Protein AF-A0A7W0IYZ0-F1 (afdb_monomer_lite)

pLDDT: mean 95.63, std 3.52, range [72.0, 98.88]

Secondary structure (DSSP, 8-state):
-HHHHHHHHHHHHHHHHHHHHHHTT--HHHHHHH----TTTTT-TT---SS--HHHHHHHHHHHHTTT--S-GGGSSPPPHHHHHHHHHHHH--HHHHHHHHHHHHHTT-HHHHHHHHHHHHHH-TT-HHHHHHHHHHHHHHHHH---HHHHHHHHHHHHHHHHHHT--

Radius of gyration: 19.09 Å; chains: 1; bounding box: 52×30×49 Å

Foldseek 3Di:
DVLVVLVVQQLVQLLVLLVVCVVVLHFLVVSLVVRDGDPVNRPDPNPDQAAHDSSVVSVVSCCVPVNQDRVPPCRPDDDPPLVVLVVVCVVVVDLVVLVVVLVVCVVVVVLVVSLVSLVSSCSVVVLPLVSLVSNLVSLVVVLVPDNYPVVNVVSVVSNVVSCVSNVVD

Sequence (169 aa):
MELFNVNIEGIYSIHDQVVEFINQDMPVDEMIHAVVLPDHLKNHRFLKFTYSRPEFAVYNIYRWYHGYFDHNPAHLLPRPEKEVNQEIFNLIGDGEMVFNRSKVLHENGQSQLALQVLDVLLKQEPDHREARKLRLSILKKLCREDYCLMSGNTWVYFMDQDRKFLGMT

Structure (mmCIF, N/CA/C/O backbone):
data_AF-A0A7W0IYZ0-F1
#
_entry.id   AF-A0A7W0IYZ0-F1
#
loop_
_atom_site.group_PDB
_atom_site.id
_atom_site.type_symbol
_atom_site.label_atom_id
_atom_site.label_alt_id
_atom_site.label_comp_id
_atom_site.label_asym_id
_atom_site.label_entity_id
_atom_site.label_seq_id
_atom_site.pdbx_PDB_ins_code
_atom_site.Cartn_x
_atom_site.Cartn_y
_atom_site.Cartn_z
_atom_site.occupancy
_atom_site.B_iso_or_equiv
_atom_site.auth_seq_id
_atom_site.auth_comp_id
_atom_site.auth_asym_id
_atom_site.auth_atom_id
_atom_site.pdbx_PDB_model_num
ATOM 1 N N . MET A 1 1 ? 29.609 2.254 -20.391 1.00 82.38 1 MET A N 1
ATOM 2 C CA . MET A 1 1 ? 28.496 2.034 -21.341 1.00 82.38 1 MET A CA 1
ATOM 3 C C . MET A 1 1 ? 27.449 1.088 -20.767 1.00 82.38 1 MET A C 1
ATOM 5 O O . MET A 1 1 ? 26.309 1.507 -20.694 1.00 82.38 1 MET A O 1
ATOM 9 N N . GLU A 1 2 ? 27.818 -0.100 -20.264 1.00 93.25 2 GLU A N 1
ATOM 10 C CA . GLU A 1 2 ? 26.876 -1.072 -19.657 1.00 93.25 2 GLU A CA 1
ATOM 11 C C . GLU A 1 2 ? 25.921 -0.462 -18.614 1.00 93.25 2 GLU A C 1
ATOM 13 O O . GLU A 1 2 ? 24.713 -0.614 -18.748 1.00 93.25 2 GLU A O 1
ATOM 18 N N . LEU A 1 3 ? 26.446 0.279 -17.624 1.00 93.00 3 LEU A N 1
ATOM 19 C CA . LEU A 1 3 ? 25.631 0.945 -16.597 1.00 93.00 3 LEU A CA 1
ATOM 20 C C . LEU A 1 3 ? 24.488 1.765 -17.206 1.00 93.00 3 LEU A C 1
ATOM 22 O O . LEU A 1 3 ? 23.341 1.606 -16.804 1.00 93.00 3 LEU A O 1
ATOM 26 N N . PHE A 1 4 ? 24.802 2.640 -18.161 1.00 95.62 4 PHE A N 1
ATOM 27 C CA . PHE A 1 4 ? 23.805 3.507 -18.778 1.00 95.62 4 PHE A CA 1
ATOM 28 C C . PHE A 1 4 ? 22.810 2.701 -19.602 1.00 95.62 4 PHE A C 1
ATOM 30 O O . PHE A 1 4 ? 21.617 2.893 -19.423 1.00 95.62 4 PHE A O 1
ATOM 37 N N . ASN A 1 5 ? 23.280 1.759 -20.422 1.00 96.50 5 ASN A N 1
ATOM 38 C CA . ASN A 1 5 ? 22.404 0.950 -21.271 1.00 96.50 5 ASN A CA 1
ATOM 39 C C . ASN A 1 5 ? 21.388 0.160 -20.439 1.00 96.50 5 ASN A C 1
ATOM 41 O O . ASN A 1 5 ? 20.199 0.225 -20.720 1.00 96.50 5 ASN A O 1
ATOM 45 N N . VAL A 1 6 ? 21.841 -0.499 -19.371 1.00 96.94 6 VAL A N 1
ATOM 46 C CA . VAL A 1 6 ? 20.971 -1.286 -18.487 1.00 96.94 6 VAL A CA 1
ATOM 47 C C . VAL A 1 6 ? 19.951 -0.412 -17.755 1.00 96.94 6 VAL A C 1
ATOM 49 O O . VAL A 1 6 ? 18.792 -0.795 -17.625 1.00 96.94 6 VAL A O 1
ATOM 52 N N . ASN A 1 7 ? 20.360 0.763 -17.266 1.00 95.12 7 ASN A N 1
ATOM 53 C CA . ASN A 1 7 ? 19.427 1.676 -16.601 1.00 95.12 7 ASN A CA 1
ATOM 54 C C . ASN A 1 7 ? 18.402 2.250 -17.580 1.00 95.12 7 ASN A C 1
ATOM 56 O O . ASN A 1 7 ? 17.221 2.305 -17.256 1.00 95.12 7 ASN A O 1
ATOM 60 N N . ILE A 1 8 ? 18.849 2.649 -18.771 1.00 96.94 8 ILE A N 1
ATOM 61 C CA . ILE A 1 8 ? 17.983 3.158 -19.835 1.00 96.94 8 ILE A CA 1
ATOM 62 C C . ILE A 1 8 ? 16.948 2.096 -20.217 1.00 96.94 8 ILE A C 1
ATOM 64 O O . ILE A 1 8 ? 15.757 2.387 -20.227 1.00 96.94 8 ILE A O 1
ATOM 68 N N . GLU A 1 9 ? 17.389 0.862 -20.465 1.00 97.50 9 GLU A N 1
ATOM 69 C CA . GLU A 1 9 ? 16.507 -0.251 -20.814 1.00 97.50 9 GLU A CA 1
ATOM 70 C C . GLU A 1 9 ? 15.505 -0.565 -19.696 1.00 97.50 9 GLU A C 1
ATOM 72 O O . GLU A 1 9 ? 14.315 -0.700 -19.961 1.00 97.50 9 GLU A O 1
ATOM 77 N N . GLY A 1 10 ? 15.954 -0.618 -18.437 1.00 96.44 10 GLY A N 1
ATOM 78 C CA . GLY A 1 10 ? 15.068 -0.857 -17.298 1.00 96.44 10 GLY A CA 1
ATOM 79 C C . GLY A 1 10 ? 13.999 0.227 -17.137 1.00 96.44 10 GLY A C 1
ATOM 80 O O . GLY A 1 10 ? 12.838 -0.092 -16.891 1.00 96.44 10 GLY A O 1
ATOM 81 N N . ILE A 1 11 ? 14.368 1.501 -17.313 1.00 96.19 11 ILE A N 1
ATOM 82 C CA . ILE A 1 11 ? 13.426 2.627 -17.236 1.00 96.19 11 ILE A CA 1
ATOM 83 C C . ILE A 1 11 ? 12.404 2.558 -18.374 1.00 96.19 11 ILE A C 1
ATOM 85 O O . ILE A 1 11 ? 11.208 2.623 -18.095 1.00 96.19 11 ILE A O 1
ATOM 89 N N . TYR A 1 12 ? 12.853 2.398 -19.625 1.00 97.94 12 TYR A N 1
ATOM 90 C CA . TYR A 1 12 ? 11.944 2.287 -20.770 1.00 97.94 12 TYR A CA 1
ATOM 91 C C . TYR A 1 12 ? 11.028 1.074 -20.643 1.00 97.94 12 TYR A C 1
ATOM 93 O O . TYR A 1 12 ? 9.833 1.204 -20.855 1.00 97.94 12 TYR A O 1
ATOM 101 N N . SER A 1 13 ? 11.542 -0.073 -20.194 1.00 97.75 13 SER A N 1
ATOM 102 C CA . SER A 1 13 ? 10.718 -1.267 -20.007 1.00 97.75 13 SER A CA 1
ATOM 103 C C . SER A 1 13 ? 9.581 -1.047 -19.007 1.00 97.75 13 SER A C 1
ATOM 105 O O . SER A 1 13 ? 8.453 -1.440 -19.282 1.00 97.75 13 SER A O 1
ATOM 107 N N . ILE A 1 14 ? 9.860 -0.457 -17.839 1.00 97.81 14 ILE A N 1
ATOM 108 C CA . ILE A 1 14 ? 8.817 -0.191 -16.833 1.00 97.81 14 ILE A CA 1
ATOM 109 C C . ILE A 1 14 ? 7.812 0.832 -17.371 1.00 97.81 14 ILE A C 1
ATOM 111 O O . ILE A 1 14 ? 6.610 0.658 -17.203 1.00 97.81 14 ILE A O 1
ATOM 115 N N . HIS A 1 15 ? 8.296 1.879 -18.037 1.00 98.38 15 HIS A N 1
ATOM 116 C CA . HIS A 1 15 ? 7.449 2.892 -18.655 1.00 98.38 15 HIS A CA 1
ATOM 117 C C . HIS A 1 15 ? 6.517 2.316 -19.725 1.00 98.38 15 HIS A C 1
ATOM 119 O O . HIS A 1 15 ? 5.308 2.534 -19.664 1.00 98.38 15 HIS A O 1
ATOM 125 N N . ASP A 1 16 ? 7.063 1.567 -20.677 1.00 98.50 16 ASP A N 1
ATOM 126 C CA . ASP A 1 16 ? 6.316 1.059 -21.823 1.00 98.50 16 ASP A CA 1
ATOM 127 C C . ASP A 1 16 ? 5.270 0.030 -21.384 1.00 98.50 16 ASP A C 1
ATOM 129 O O . ASP A 1 16 ? 4.143 0.082 -21.868 1.00 98.50 16 ASP A O 1
ATOM 133 N N . GLN A 1 17 ? 5.586 -0.817 -20.394 1.00 98.56 17 GLN A N 1
ATOM 134 C CA . GLN A 1 17 ? 4.604 -1.719 -19.780 1.00 98.56 17 GLN A CA 1
ATOM 135 C C . GLN A 1 17 ? 3.449 -0.954 -19.121 1.00 98.56 17 GLN A C 1
ATOM 137 O O . GLN A 1 17 ? 2.293 -1.333 -19.279 1.00 98.56 17 GLN A O 1
ATOM 142 N N . VAL A 1 18 ? 3.728 0.142 -18.403 1.00 98.12 18 VAL A N 1
ATOM 143 C CA . VAL A 1 18 ? 2.666 0.972 -17.808 1.00 98.12 18 VAL A CA 1
ATOM 144 C C . VAL A 1 18 ? 1.779 1.578 -18.894 1.00 98.12 18 VAL A C 1
ATOM 146 O O . VAL A 1 18 ? 0.559 1.518 -18.781 1.00 98.12 18 VAL A O 1
ATOM 149 N N . VAL A 1 19 ? 2.363 2.132 -19.961 1.00 97.75 19 VAL A N 1
ATOM 150 C CA . VAL A 1 19 ? 1.594 2.695 -21.085 1.00 97.75 19 VAL A CA 1
ATOM 151 C C . VAL A 1 19 ? 0.768 1.615 -21.787 1.00 97.75 19 VAL A C 1
ATOM 153 O O . VAL A 1 19 ? -0.389 1.855 -22.130 1.00 97.75 19 VAL A O 1
ATOM 156 N N . GLU A 1 20 ? 1.326 0.422 -21.978 1.00 98.12 20 GLU A N 1
ATOM 157 C CA . GLU A 1 20 ? 0.605 -0.723 -22.529 1.00 98.12 20 GLU A CA 1
ATOM 158 C C . GLU A 1 20 ? -0.604 -1.093 -21.662 1.00 98.12 20 GLU A C 1
ATOM 160 O O . GLU A 1 20 ? -1.713 -1.188 -22.185 1.00 98.12 20 GLU A O 1
ATOM 165 N N . PHE A 1 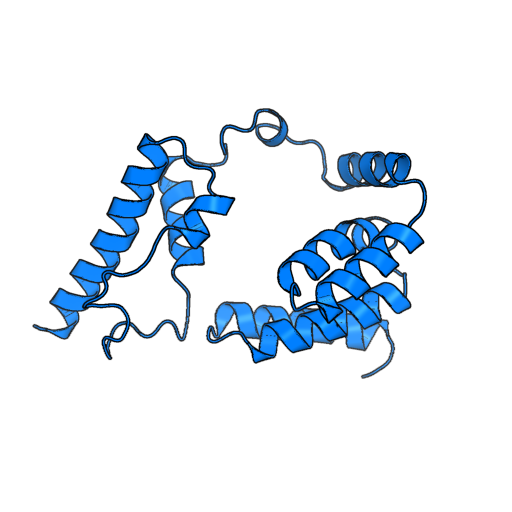21 ? -0.429 -1.220 -20.345 1.00 97.38 21 PHE A N 1
ATOM 166 C CA . PHE A 1 21 ? -1.522 -1.561 -19.436 1.00 97.38 21 PHE A CA 1
ATOM 167 C C . PHE A 1 21 ? -2.567 -0.451 -19.292 1.00 97.38 21 PHE A C 1
ATOM 169 O O . PHE A 1 21 ? -3.753 -0.755 -19.171 1.00 97.38 21 PHE A O 1
ATOM 176 N N . ILE A 1 22 ? -2.171 0.822 -19.391 1.00 95.44 22 ILE A N 1
ATOM 177 C CA . ILE A 1 22 ? -3.120 1.939 -19.512 1.00 95.44 22 ILE A CA 1
ATOM 178 C C . ILE A 1 22 ? -3.999 1.760 -20.754 1.00 95.44 22 ILE A C 1
ATOM 180 O O . ILE A 1 22 ? -5.214 1.891 -20.661 1.00 95.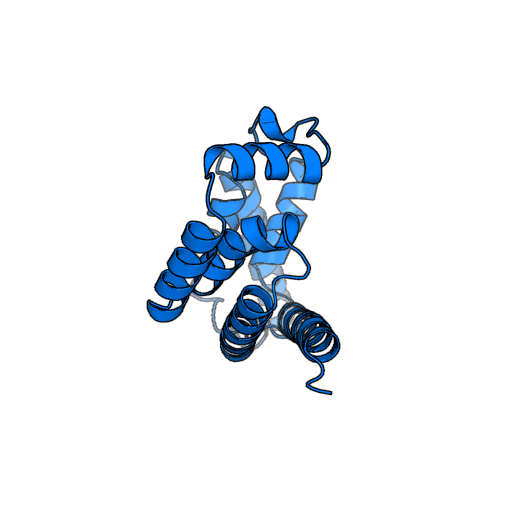44 22 ILE A O 1
ATOM 184 N N . ASN A 1 23 ? -3.408 1.427 -21.905 1.00 95.62 23 ASN A N 1
ATOM 185 C CA . ASN A 1 23 ? -4.157 1.216 -23.151 1.00 95.62 23 ASN A CA 1
ATOM 186 C C . ASN A 1 23 ? -5.048 -0.041 -23.126 1.00 95.62 23 ASN A C 1
ATOM 188 O O . ASN A 1 23 ? -5.894 -0.200 -24.003 1.00 95.62 23 ASN A O 1
ATOM 192 N N . GLN A 1 24 ? -4.840 -0.937 -22.159 1.00 95.81 24 GLN A N 1
ATOM 193 C CA . GLN A 1 24 ? -5.659 -2.129 -21.917 1.00 95.81 24 GLN A CA 1
ATOM 194 C C . GLN A 1 24 ? -6.715 -1.910 -20.821 1.00 95.81 24 GLN A C 1
ATOM 196 O O . GLN A 1 24 ? -7.367 -2.871 -20.418 1.00 95.81 24 GLN A O 1
ATOM 201 N N . ASP A 1 25 ? -6.867 -0.678 -20.323 1.00 92.75 25 ASP A N 1
ATOM 202 C CA . ASP A 1 25 ? -7.760 -0.330 -19.213 1.00 92.75 25 ASP A CA 1
ATOM 203 C C . ASP A 1 25 ? -7.504 -1.156 -17.934 1.00 92.75 25 ASP A C 1
ATOM 205 O O . ASP A 1 25 ? -8.416 -1.392 -17.138 1.00 92.75 25 ASP A O 1
ATOM 209 N N . MET A 1 26 ? -6.260 -1.599 -17.708 1.00 95.12 26 MET A N 1
ATOM 210 C CA . MET A 1 26 ? -5.904 -2.351 -16.503 1.00 95.12 26 MET A CA 1
ATOM 211 C C . MET A 1 26 ? -6.000 -1.450 -15.257 1.00 95.12 26 MET A C 1
ATOM 213 O O . MET A 1 26 ? -5.382 -0.377 -15.236 1.00 95.12 26 MET A O 1
ATOM 217 N N . PRO A 1 27 ? -6.698 -1.884 -14.189 1.00 93.50 27 PRO A N 1
ATOM 218 C CA . PRO A 1 27 ? -6.730 -1.166 -12.919 1.00 93.50 27 PRO A CA 1
ATOM 219 C C . PRO A 1 27 ? -5.328 -0.969 -12.332 1.00 93.50 27 PRO A C 1
ATOM 221 O O . PRO A 1 27 ? -4.493 -1.877 -12.341 1.00 93.50 27 PRO A O 1
ATOM 224 N N . VAL A 1 28 ? -5.045 0.224 -11.803 1.00 93.88 28 VAL A N 1
ATOM 225 C CA . VAL A 1 28 ? -3.699 0.570 -11.308 1.00 93.88 28 VAL A CA 1
ATOM 226 C C . VAL A 1 28 ? -3.258 -0.302 -10.124 1.00 93.88 28 VAL A C 1
ATOM 228 O O . VAL A 1 28 ? -2.069 -0.577 -9.970 1.00 93.88 28 VAL A O 1
ATOM 231 N N . ASP A 1 29 ? -4.196 -0.764 -9.301 1.00 92.88 29 ASP A N 1
ATOM 232 C CA . ASP A 1 29 ? -3.948 -1.674 -8.181 1.00 92.88 29 ASP A CA 1
ATOM 233 C C . ASP A 1 29 ? -3.553 -3.086 -8.636 1.00 92.88 29 ASP A C 1
ATOM 235 O O . ASP A 1 29 ? -2.769 -3.745 -7.957 1.00 92.88 29 ASP A O 1
ATOM 239 N N . GLU A 1 30 ? -3.994 -3.524 -9.815 1.00 95.81 30 GLU A N 1
ATOM 240 C CA . GLU A 1 30 ? -3.488 -4.741 -10.460 1.00 95.81 30 GLU A CA 1
ATOM 241 C C . GLU A 1 30 ? -2.148 -4.479 -11.168 1.00 95.81 30 GLU A C 1
ATOM 243 O O . GLU A 1 30 ? -1.209 -5.277 -11.080 1.00 95.81 30 GLU A O 1
ATOM 248 N N . MET A 1 31 ? -2.019 -3.316 -11.814 1.00 96.44 31 MET A N 1
ATOM 249 C CA . MET A 1 31 ? -0.849 -2.925 -12.604 1.00 96.44 31 MET A CA 1
ATOM 250 C C . MET A 1 31 ? 0.449 -2.911 -11.788 1.00 96.44 31 MET A C 1
ATOM 252 O O . MET A 1 31 ? 1.491 -3.350 -12.280 1.00 96.44 31 MET A O 1
ATOM 256 N N . ILE A 1 32 ? 0.402 -2.469 -10.526 1.00 96.56 32 ILE A N 1
ATOM 257 C CA . ILE A 1 32 ? 1.575 -2.473 -9.632 1.00 96.56 32 ILE A CA 1
ATOM 258 C C . ILE A 1 32 ? 2.138 -3.878 -9.368 1.00 96.56 32 ILE A C 1
ATOM 260 O O . ILE A 1 32 ? 3.288 -3.999 -8.951 1.00 96.56 32 ILE A O 1
ATOM 264 N N . HIS A 1 33 ? 1.347 -4.928 -9.602 1.00 96.00 33 HIS A N 1
ATOM 265 C CA . HIS A 1 33 ? 1.762 -6.323 -9.468 1.00 96.00 33 HIS A CA 1
ATOM 266 C C . HIS A 1 33 ? 2.165 -6.955 -10.806 1.00 96.00 33 HIS A C 1
ATOM 268 O O . HIS A 1 33 ? 2.923 -7.925 -10.811 1.00 96.00 33 HIS A O 1
ATOM 274 N N . ALA A 1 34 ? 1.672 -6.418 -11.924 1.00 97.44 34 ALA A N 1
ATOM 275 C CA . ALA A 1 34 ? 1.947 -6.923 -13.266 1.00 97.44 34 ALA A CA 1
ATOM 276 C C . ALA A 1 34 ? 3.257 -6.378 -13.855 1.00 97.44 34 ALA A C 1
ATOM 278 O O . ALA A 1 34 ? 3.975 -7.103 -14.543 1.00 97.44 34 ALA A O 1
ATOM 279 N N . VAL A 1 35 ? 3.582 -5.110 -13.584 1.00 97.75 35 VAL A N 1
ATOM 280 C CA . VAL A 1 35 ? 4.767 -4.452 -14.148 1.00 97.75 35 VAL A CA 1
ATOM 281 C C . VAL A 1 35 ? 6.036 -4.944 -13.458 1.00 97.75 35 VAL A C 1
ATOM 283 O O . VAL A 1 35 ? 6.246 -4.734 -12.261 1.00 97.75 35 VAL A O 1
ATOM 286 N N . VAL A 1 36 ? 6.926 -5.561 -14.232 1.00 96.00 36 VAL A N 1
ATOM 287 C CA . VAL A 1 36 ? 8.177 -6.146 -13.734 1.00 96.00 36 VAL A CA 1
ATOM 288 C C . VAL A 1 36 ? 9.341 -5.849 -14.672 1.00 96.00 36 VAL A C 1
ATOM 290 O O . VAL A 1 36 ? 9.175 -5.648 -15.875 1.00 96.00 36 VAL A O 1
ATOM 293 N N . LEU A 1 37 ? 10.561 -5.841 -14.131 1.00 95.88 37 LEU A N 1
ATOM 294 C CA . LEU A 1 37 ? 11.745 -5.805 -14.985 1.00 95.88 37 LEU A CA 1
ATOM 295 C C . LEU A 1 37 ? 11.806 -7.064 -15.865 1.00 95.88 37 LEU A C 1
ATOM 297 O O . LEU A 1 37 ? 11.484 -8.152 -15.380 1.00 95.88 37 LEU A O 1
ATOM 301 N N . PRO A 1 38 ? 12.317 -6.950 -17.103 1.00 95.38 38 PRO A N 1
ATOM 302 C CA . PRO A 1 38 ? 12.639 -8.101 -17.931 1.00 95.38 38 PRO A CA 1
ATOM 303 C C . PRO A 1 38 ? 13.537 -9.097 -17.189 1.00 95.38 38 PRO A C 1
ATOM 305 O O . PRO A 1 38 ? 14.403 -8.711 -16.395 1.00 95.38 38 PRO A O 1
ATOM 308 N N . ASP A 1 39 ? 13.371 -10.387 -17.478 1.00 95.31 39 ASP A N 1
ATOM 309 C CA . ASP A 1 39 ? 14.051 -11.467 -16.756 1.00 95.31 39 ASP A CA 1
ATOM 310 C C . ASP A 1 39 ? 15.582 -11.354 -16.765 1.00 95.31 39 ASP A C 1
ATOM 312 O O . ASP A 1 39 ? 16.235 -11.711 -15.780 1.00 95.31 39 ASP A O 1
ATOM 316 N N . HIS A 1 40 ? 16.171 -10.829 -17.843 1.00 95.69 40 HIS A N 1
ATOM 317 C CA . HIS A 1 40 ? 17.618 -10.612 -17.941 1.00 95.69 40 HIS A CA 1
ATOM 318 C C . HIS A 1 40 ? 18.110 -9.405 -17.131 1.00 95.69 40 HIS A C 1
ATOM 320 O O . HIS A 1 40 ? 19.301 -9.317 -16.833 1.00 95.69 40 HIS A O 1
ATOM 326 N N . LEU A 1 41 ? 17.211 -8.501 -16.729 1.00 95.50 41 LEU A N 1
ATOM 327 C CA . LEU A 1 41 ? 17.520 -7.305 -15.942 1.00 95.50 41 LEU A CA 1
ATOM 328 C C . LEU A 1 41 ? 17.217 -7.457 -14.447 1.00 95.50 41 LEU A C 1
ATOM 330 O O . LEU A 1 41 ? 17.826 -6.752 -13.640 1.00 95.50 41 LEU A O 1
ATOM 334 N N . LYS A 1 42 ? 16.328 -8.380 -14.053 1.00 90.69 42 LYS A N 1
ATOM 335 C CA . LYS A 1 42 ? 15.772 -8.466 -12.685 1.00 90.69 42 LYS A CA 1
ATOM 336 C C . LYS A 1 42 ? 16.802 -8.513 -11.551 1.00 90.69 42 LYS A C 1
ATOM 338 O O . LYS A 1 42 ? 16.564 -7.970 -10.481 1.00 90.69 42 LYS A O 1
ATOM 343 N N . ASN A 1 43 ? 17.952 -9.146 -11.788 1.00 91.88 43 ASN A N 1
ATOM 344 C CA . ASN A 1 43 ? 19.029 -9.303 -10.803 1.00 91.88 43 ASN A CA 1
ATOM 345 C C . ASN A 1 43 ? 20.288 -8.505 -11.175 1.00 91.88 43 ASN A C 1
ATOM 347 O O . ASN A 1 43 ? 21.372 -8.763 -10.643 1.00 91.88 43 ASN A O 1
ATOM 351 N N . HIS A 1 44 ? 20.184 -7.558 -12.112 1.00 95.12 44 HIS A N 1
ATOM 352 C CA . HIS A 1 44 ? 21.346 -6.813 -12.569 1.00 95.12 44 HIS A CA 1
ATOM 353 C C . HIS A 1 44 ? 21.908 -5.940 -11.441 1.00 95.12 44 HIS A C 1
ATOM 355 O O . HIS A 1 44 ? 21.188 -5.189 -10.785 1.00 95.12 44 HIS A O 1
ATOM 361 N N . ARG A 1 45 ? 23.232 -5.967 -11.244 1.00 94.12 45 ARG A N 1
ATOM 362 C CA . ARG A 1 45 ? 23.923 -5.276 -10.133 1.00 94.12 45 ARG A CA 1
ATOM 363 C C . ARG A 1 45 ? 23.650 -3.768 -10.027 1.00 94.12 45 ARG A C 1
ATOM 365 O O . ARG A 1 45 ? 23.855 -3.199 -8.958 1.00 94.12 45 ARG A O 1
ATOM 372 N N . PHE A 1 46 ? 23.236 -3.145 -11.130 1.00 93.44 46 PHE A N 1
ATOM 373 C CA . PHE A 1 46 ? 22.938 -1.714 -11.238 1.00 93.44 46 PHE A CA 1
ATOM 374 C C . PHE A 1 46 ? 21.455 -1.369 -11.048 1.00 93.44 46 PHE A C 1
ATOM 376 O O . PHE A 1 46 ? 21.146 -0.197 -10.888 1.00 93.44 46 PHE A O 1
ATOM 383 N N . LEU A 1 47 ? 20.559 -2.359 -11.029 1.00 93.56 47 LEU A N 1
ATOM 384 C CA . LEU A 1 47 ? 19.112 -2.180 -10.872 1.00 93.56 47 LEU A CA 1
ATOM 385 C C . LEU A 1 47 ? 18.657 -2.661 -9.490 1.00 93.56 47 LEU A C 1
ATOM 387 O O . LEU A 1 47 ? 17.726 -3.445 -9.346 1.00 93.56 47 LEU A O 1
ATOM 391 N N . LYS A 1 48 ? 19.362 -2.216 -8.446 1.00 90.50 48 LYS A N 1
ATOM 392 C CA . LYS A 1 48 ? 18.988 -2.529 -7.065 1.00 90.50 48 LYS A CA 1
ATOM 393 C C . LYS A 1 48 ? 17.970 -1.514 -6.558 1.00 90.50 48 LYS A C 1
ATOM 395 O O . LYS A 1 48 ? 18.282 -0.333 -6.424 1.00 90.50 48 LYS A O 1
ATOM 400 N N . PHE A 1 49 ? 16.790 -1.992 -6.188 1.00 91.56 49 PHE A N 1
ATOM 401 C CA . PHE A 1 49 ? 15.687 -1.197 -5.642 1.00 91.56 49 PHE A CA 1
ATOM 402 C C . PHE A 1 49 ? 15.864 -0.874 -4.149 1.00 91.56 49 PHE A C 1
ATOM 404 O O . PHE A 1 49 ? 14.985 -1.115 -3.328 1.00 91.56 49 PHE A O 1
ATOM 411 N N . THR A 1 50 ? 17.041 -0.370 -3.768 1.00 91.69 50 THR A N 1
ATOM 412 C CA . THR A 1 50 ? 17.347 -0.055 -2.363 1.00 91.69 50 THR A CA 1
ATOM 413 C C . THR A 1 50 ? 16.660 1.221 -1.903 1.00 91.69 50 THR A C 1
ATOM 415 O O . THR A 1 50 ? 16.144 1.269 -0.793 1.00 91.69 50 THR A O 1
ATOM 418 N N . TYR A 1 51 ? 16.655 2.267 -2.733 1.00 93.44 51 TYR A N 1
ATOM 419 C CA . TYR A 1 51 ? 16.040 3.544 -2.374 1.00 93.44 51 TYR A CA 1
ATOM 420 C C . TYR A 1 51 ? 14.530 3.546 -2.629 1.00 93.44 51 TYR A C 1
ATOM 422 O O . TYR A 1 51 ? 13.765 3.827 -1.717 1.00 93.44 51 TYR A O 1
ATOM 430 N N . SER A 1 52 ? 14.108 3.195 -3.845 1.00 93.00 52 SER A N 1
ATOM 431 C CA . SER A 1 52 ? 12.704 3.158 -4.287 1.00 93.00 52 SER A CA 1
ATOM 432 C C . SER A 1 52 ? 12.344 1.763 -4.813 1.00 93.00 52 SER A C 1
ATOM 434 O O . SER A 1 52 ? 13.165 0.855 -4.710 1.00 93.00 52 SER A O 1
ATOM 436 N N . ARG A 1 53 ? 11.146 1.586 -5.377 1.00 93.62 53 ARG A N 1
ATOM 437 C CA . ARG A 1 53 ? 10.637 0.307 -5.890 1.00 93.62 53 ARG A CA 1
ATOM 438 C C . ARG A 1 53 ? 9.800 0.478 -7.174 1.00 93.62 53 ARG A C 1
ATOM 440 O O . ARG A 1 53 ? 9.245 1.566 -7.364 1.00 93.62 53 ARG A O 1
ATOM 447 N N . PRO A 1 54 ? 9.710 -0.542 -8.050 1.00 94.50 54 PRO A N 1
ATOM 448 C CA . PRO A 1 54 ? 8.945 -0.469 -9.300 1.00 94.50 54 PRO A CA 1
ATOM 449 C C . PRO A 1 54 ? 7.491 -0.042 -9.109 1.00 94.50 54 PRO A C 1
ATOM 451 O O . PRO A 1 54 ? 6.997 0.781 -9.870 1.00 94.50 54 PRO A O 1
ATOM 454 N N . GLU A 1 55 ? 6.841 -0.503 -8.044 1.00 96.19 55 GLU A N 1
ATOM 455 C CA . GLU A 1 55 ? 5.445 -0.198 -7.728 1.00 96.19 55 GLU A CA 1
ATOM 456 C C . GLU A 1 55 ? 5.220 1.321 -7.582 1.00 96.19 55 GLU A C 1
ATOM 458 O O . GLU A 1 55 ? 4.216 1.864 -8.035 1.00 96.19 55 GLU A O 1
ATOM 463 N N . PHE A 1 56 ? 6.195 2.053 -7.028 1.00 96.19 56 PHE A N 1
ATOM 464 C CA . PHE A 1 56 ? 6.126 3.518 -6.937 1.00 96.19 56 PHE A CA 1
ATOM 465 C C . PHE A 1 56 ? 6.332 4.193 -8.294 1.00 96.19 56 PHE A C 1
ATOM 467 O O . PHE A 1 56 ? 5.731 5.233 -8.560 1.00 96.19 56 PHE A O 1
ATOM 474 N N . ALA A 1 57 ? 7.176 3.622 -9.157 1.00 96.00 57 ALA A N 1
ATOM 475 C CA . ALA A 1 57 ? 7.344 4.119 -10.517 1.00 96.00 57 ALA A CA 1
ATOM 476 C C . ALA A 1 57 ? 6.055 3.935 -11.329 1.00 96.00 57 ALA A C 1
ATOM 478 O O . ALA A 1 57 ? 5.641 4.881 -11.994 1.00 96.00 57 ALA A O 1
ATOM 479 N N . VAL A 1 58 ? 5.383 2.786 -11.198 1.00 97.19 58 VAL A N 1
ATOM 480 C CA . VAL A 1 58 ? 4.083 2.508 -11.829 1.00 97.19 58 VAL A CA 1
ATOM 481 C C . VAL A 1 58 ? 3.061 3.580 -11.466 1.00 97.19 58 VAL A C 1
ATOM 483 O O . VAL A 1 58 ? 2.531 4.225 -12.367 1.00 97.19 58 VAL A O 1
ATOM 486 N N . TYR A 1 59 ? 2.856 3.862 -10.173 1.00 96.12 59 TYR A N 1
ATOM 487 C CA . TYR A 1 59 ? 1.933 4.923 -9.750 1.00 96.12 59 TYR A CA 1
ATOM 488 C C . TYR A 1 59 ? 2.279 6.289 -10.350 1.00 96.12 59 TYR A C 1
ATOM 490 O O . TYR A 1 59 ? 1.390 7.018 -10.789 1.00 96.12 59 TYR A O 1
ATOM 498 N N . ASN A 1 60 ? 3.564 6.648 -10.380 1.00 96.12 60 ASN A N 1
ATOM 499 C CA . ASN A 1 60 ? 4.000 7.944 -10.895 1.00 96.12 60 ASN A CA 1
ATOM 500 C C . ASN A 1 60 ? 3.806 8.068 -12.412 1.00 96.12 60 ASN A C 1
ATOM 502 O O . ASN A 1 60 ? 3.367 9.117 -12.880 1.00 96.12 60 ASN A O 1
ATOM 506 N N . ILE A 1 61 ? 4.112 7.016 -13.174 1.00 96.94 61 ILE A N 1
ATOM 507 C CA . ILE A 1 61 ? 3.952 6.996 -14.634 1.00 96.94 61 ILE A CA 1
ATOM 508 C C . ILE A 1 61 ? 2.463 6.962 -14.989 1.00 96.94 61 ILE A C 1
ATOM 510 O O . ILE A 1 61 ? 2.023 7.768 -15.807 1.00 96.94 61 ILE A O 1
ATOM 514 N N . TYR A 1 62 ? 1.671 6.126 -14.310 1.00 95.69 62 TYR A N 1
ATOM 515 C CA . TYR A 1 62 ? 0.215 6.104 -14.460 1.00 95.69 62 TYR A CA 1
ATOM 516 C C . TYR A 1 62 ? -0.375 7.497 -14.247 1.00 95.69 62 TYR A C 1
ATOM 518 O O . TYR A 1 62 ? -1.073 8.029 -15.105 1.00 95.69 62 TYR A O 1
ATOM 526 N N . ARG A 1 63 ? -0.012 8.146 -13.139 1.00 94.75 63 ARG A N 1
ATOM 527 C CA . ARG A 1 63 ? -0.488 9.488 -12.803 1.00 94.75 63 ARG A CA 1
ATOM 528 C C . ARG A 1 63 ? -0.027 10.564 -13.783 1.00 94.75 63 ARG A C 1
ATOM 530 O O . ARG A 1 63 ? -0.748 11.541 -13.965 1.00 94.75 63 ARG A O 1
ATOM 537 N N . TRP A 1 64 ? 1.147 10.414 -14.398 1.00 95.56 64 TRP A N 1
ATOM 538 C CA . TRP A 1 64 ? 1.610 11.332 -15.440 1.00 95.56 64 TRP A CA 1
ATOM 539 C C . TRP A 1 64 ? 0.651 11.304 -16.633 1.00 95.56 64 TRP A C 1
ATOM 541 O O . TRP A 1 64 ? 0.179 12.357 -17.058 1.00 95.56 64 TRP A O 1
ATOM 551 N N . TYR A 1 65 ? 0.345 10.119 -17.159 1.00 94.75 65 TYR A N 1
ATOM 552 C CA . TYR A 1 65 ? -0.448 9.982 -18.383 1.00 94.75 65 TYR A CA 1
ATOM 553 C C . TYR A 1 65 ? -1.954 10.068 -18.153 1.00 94.75 65 TYR A C 1
ATOM 555 O O . TYR A 1 65 ? -2.662 10.738 -18.901 1.00 94.75 65 TYR A O 1
ATOM 563 N N . HIS A 1 66 ? -2.438 9.372 -17.133 1.00 88.38 66 HIS A N 1
ATOM 564 C CA . HIS A 1 66 ? -3.859 9.130 -16.902 1.00 88.38 66 HIS A CA 1
ATOM 565 C C . HIS A 1 66 ? -4.459 10.089 -15.860 1.00 88.38 66 HIS A C 1
ATOM 567 O O . HIS A 1 66 ? -5.655 10.380 -15.850 1.00 88.38 66 HIS A O 1
ATOM 573 N N . GLY A 1 67 ? -3.610 10.691 -15.024 1.00 89.81 67 GLY A N 1
ATOM 574 C CA . GLY A 1 67 ? -4.021 11.674 -14.029 1.00 89.81 67 GLY A CA 1
ATOM 575 C C . GLY A 1 67 ? -4.534 11.038 -12.737 1.00 89.81 67 GLY A C 1
ATOM 576 O O . GLY A 1 67 ? -3.834 10.262 -12.090 1.00 89.81 67 GLY A O 1
ATOM 577 N N . TYR A 1 68 ? -5.715 11.469 -12.290 1.00 83.75 68 TYR A N 1
ATOM 578 C CA . TYR A 1 68 ? -6.281 11.133 -10.972 1.00 83.75 68 TYR A CA 1
ATOM 579 C C . TYR A 1 68 ? -7.437 10.136 -11.042 1.00 83.75 68 TYR A C 1
ATOM 581 O O . TYR A 1 68 ? -7.842 9.617 -10.008 1.00 83.75 68 TYR A O 1
ATOM 589 N N . PHE A 1 69 ? -7.999 9.934 -12.230 1.00 87.69 69 PHE A N 1
ATOM 590 C CA . PHE A 1 69 ? -9.140 9.058 -12.431 1.00 87.69 69 PHE A CA 1
ATOM 591 C C . PHE A 1 69 ? -8.636 7.644 -12.708 1.00 87.69 69 PHE A C 1
ATOM 593 O O . PHE A 1 69 ? -7.702 7.465 -13.469 1.00 87.69 69 PHE A O 1
ATOM 600 N N . ASP A 1 70 ? -9.231 6.632 -12.098 1.00 87.38 70 ASP A N 1
ATOM 601 C CA . ASP A 1 70 ? -8.816 5.228 -12.226 1.00 87.38 70 ASP A CA 1
ATOM 602 C C . ASP A 1 70 ? -9.877 4.376 -12.935 1.00 87.38 70 ASP A C 1
ATOM 604 O O . ASP A 1 70 ? -9.986 3.176 -12.705 1.00 87.38 70 ASP A O 1
ATOM 608 N N . HIS A 1 71 ? -10.703 5.016 -13.767 1.00 85.62 71 HIS A N 1
ATOM 609 C CA . HIS A 1 71 ? -11.888 4.428 -14.400 1.00 85.62 71 HIS A CA 1
ATOM 610 C C . HIS A 1 71 ? -12.998 3.987 -13.435 1.00 85.62 71 HIS A C 1
ATOM 612 O O . HIS A 1 71 ? -14.043 3.521 -13.891 1.00 85.62 71 HIS A O 1
ATOM 618 N N . ASN A 1 72 ? -12.858 4.222 -12.127 1.00 88.75 72 ASN A N 1
ATOM 619 C CA . ASN A 1 72 ? -13.943 4.037 -11.179 1.00 88.75 72 ASN A CA 1
ATOM 620 C C . ASN A 1 72 ? -14.702 5.361 -10.965 1.00 88.75 72 ASN A C 1
ATOM 622 O O . ASN A 1 72 ? -14.174 6.291 -10.346 1.00 88.75 72 ASN A O 1
ATOM 626 N N . PRO A 1 73 ? -15.968 5.485 -11.409 1.00 92.50 73 PRO A N 1
ATOM 627 C CA . PRO A 1 73 ? -16.736 6.719 -11.236 1.00 92.50 73 PRO A CA 1
ATOM 628 C C . PRO A 1 73 ? -16.932 7.114 -9.763 1.00 92.50 73 PRO A C 1
ATOM 630 O O . PRO A 1 73 ? -17.097 8.301 -9.483 1.00 92.50 73 PRO A O 1
ATOM 633 N N . ALA A 1 74 ? -16.858 6.169 -8.816 1.00 93.44 74 ALA A N 1
ATOM 634 C CA . ALA A 1 74 ? -16.909 6.473 -7.384 1.00 93.44 74 ALA A CA 1
ATOM 635 C C . ALA A 1 74 ? -15.687 7.279 -6.899 1.00 93.44 74 ALA A C 1
ATOM 637 O O . ALA A 1 74 ? -15.770 7.964 -5.879 1.00 93.44 74 ALA A O 1
ATOM 638 N N . HIS A 1 75 ? -14.570 7.226 -7.628 1.00 90.88 75 HIS A N 1
ATOM 639 C CA . HIS A 1 75 ? -13.318 7.900 -7.285 1.00 90.88 75 HIS A CA 1
ATOM 640 C C . HIS A 1 75 ? -13.107 9.218 -8.047 1.00 90.88 75 HIS A C 1
ATOM 642 O O . HIS A 1 75 ? -12.141 9.926 -7.775 1.00 90.88 75 HIS A O 1
ATOM 648 N N . LEU A 1 76 ? -14.000 9.589 -8.976 1.00 91.81 76 LEU A N 1
ATOM 649 C CA . LEU A 1 76 ? -13.827 10.786 -9.810 1.00 91.81 76 LEU A CA 1
ATOM 650 C C . LEU A 1 76 ? -13.878 12.091 -8.995 1.00 91.81 76 LEU A C 1
ATOM 652 O O . LEU A 1 76 ? -13.047 12.976 -9.177 1.00 91.81 76 LEU A O 1
ATOM 656 N N . LEU A 1 77 ? -14.865 12.211 -8.105 1.00 93.69 77 LEU A N 1
ATOM 657 C CA . LEU A 1 77 ? -15.047 13.343 -7.187 1.00 93.69 77 LEU A CA 1
ATOM 658 C C . LEU A 1 77 ? -15.484 12.796 -5.819 1.00 93.69 77 LEU A C 1
ATOM 660 O O . LEU A 1 77 ? -16.660 12.906 -5.457 1.00 93.69 77 LEU A O 1
ATOM 664 N N . PRO A 1 78 ? -14.574 12.135 -5.083 1.00 92.94 78 PRO A N 1
ATOM 665 C CA . PRO A 1 78 ? -14.945 11.382 -3.899 1.00 92.94 78 PRO A CA 1
ATOM 666 C C . PRO A 1 78 ? -15.399 12.318 -2.775 1.00 92.94 78 PRO A C 1
ATOM 668 O O . PRO A 1 78 ? -14.905 13.438 -2.612 1.00 92.94 78 PRO A O 1
ATOM 671 N N . ARG A 1 79 ? -16.344 11.834 -1.964 1.00 96.06 79 ARG A N 1
ATOM 672 C CA . ARG A 1 79 ? -16.672 12.452 -0.672 1.00 96.06 79 ARG A CA 1
ATOM 673 C C . ARG A 1 79 ? -15.479 12.322 0.284 1.00 96.06 79 ARG A C 1
ATOM 675 O O . ARG A 1 79 ? -14.627 11.457 0.074 1.00 96.06 79 ARG A O 1
ATOM 682 N N . PRO A 1 80 ? -15.408 13.142 1.350 1.00 95.19 80 PRO A N 1
ATOM 683 C CA . PRO A 1 80 ? -14.416 12.946 2.397 1.00 95.19 80 PRO A CA 1
ATOM 684 C C . PRO A 1 80 ? -14.414 11.494 2.883 1.00 95.19 80 PRO A C 1
ATOM 686 O O . PRO A 1 80 ? -15.461 10.944 3.214 1.00 95.19 80 PRO A O 1
ATOM 689 N N . GLU A 1 81 ? -13.233 10.887 2.957 1.00 92.50 81 GLU A N 1
ATOM 690 C CA . GLU A 1 81 ? -13.070 9.463 3.274 1.00 92.50 81 GLU A CA 1
ATOM 691 C C . GLU A 1 81 ? -13.759 9.056 4.584 1.00 92.50 81 GLU A C 1
ATOM 693 O O . GLU A 1 81 ? -14.338 7.978 4.674 1.00 92.50 81 GLU A O 1
ATOM 698 N N . LYS A 1 82 ? -13.772 9.950 5.582 1.00 93.38 82 LYS A N 1
ATOM 699 C CA . LYS A 1 82 ? -14.470 9.733 6.855 1.00 93.38 82 LYS A CA 1
ATOM 700 C C . LYS A 1 82 ? -15.976 9.503 6.678 1.00 93.38 82 LYS A C 1
ATOM 702 O O . LYS A 1 82 ? -16.534 8.681 7.394 1.00 93.38 82 LYS A O 1
ATOM 707 N N . GLU A 1 83 ? -16.624 10.211 5.750 1.00 95.69 83 GLU A N 1
ATOM 708 C CA . GLU A 1 83 ? -18.058 10.032 5.472 1.00 95.69 83 GLU A CA 1
ATOM 709 C C . GLU A 1 83 ? -18.317 8.638 4.890 1.00 95.69 83 GLU A C 1
ATOM 711 O O . GLU A 1 83 ? -19.179 7.913 5.376 1.00 95.69 83 GLU A O 1
ATOM 716 N N . VAL A 1 84 ? -17.522 8.229 3.899 1.00 95.69 84 VAL A N 1
ATOM 717 C CA . VAL A 1 84 ? -17.667 6.918 3.248 1.00 95.69 84 VAL A CA 1
ATOM 718 C C . VAL A 1 84 ? -17.340 5.778 4.218 1.00 95.69 84 VAL A C 1
ATOM 720 O O . VAL A 1 84 ? -18.087 4.805 4.298 1.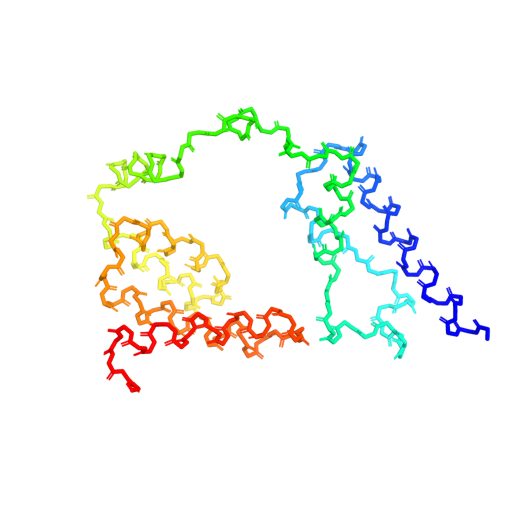00 95.69 84 VAL A O 1
ATOM 723 N N . ASN A 1 85 ? -16.259 5.902 4.994 1.00 95.06 85 ASN A N 1
ATOM 724 C CA . ASN A 1 85 ? -15.859 4.887 5.969 1.00 95.06 85 ASN A CA 1
ATOM 725 C C . ASN A 1 85 ? -16.911 4.702 7.070 1.00 95.06 85 ASN A C 1
ATOM 727 O O . ASN A 1 85 ? -17.139 3.573 7.493 1.00 95.06 85 ASN A O 1
ATOM 731 N N . GLN A 1 86 ? -17.567 5.781 7.510 1.00 94.88 86 GLN A N 1
ATOM 732 C CA . GLN A 1 86 ? -18.652 5.700 8.490 1.00 94.88 86 GLN A CA 1
ATOM 733 C C . GLN A 1 86 ? -19.819 4.859 7.963 1.00 94.88 86 GLN A C 1
ATOM 735 O O . GLN A 1 86 ? -20.321 4.005 8.689 1.00 94.88 86 GLN A O 1
ATOM 740 N N . GLU A 1 87 ? -20.232 5.058 6.708 1.00 97.12 87 GLU A N 1
ATOM 741 C CA . GLU A 1 87 ? -21.306 4.259 6.104 1.00 97.12 87 GLU A CA 1
ATOM 742 C C . GLU A 1 87 ? -20.902 2.790 5.940 1.00 97.12 87 GLU A C 1
ATOM 744 O O . GLU A 1 87 ? -21.673 1.896 6.285 1.00 97.12 87 GLU A O 1
ATOM 749 N N . ILE A 1 88 ? -19.667 2.517 5.504 1.00 95.06 88 ILE A N 1
ATOM 750 C CA . ILE A 1 88 ? -19.134 1.146 5.444 1.00 95.06 88 ILE A CA 1
ATOM 751 C C . ILE A 1 88 ? -19.158 0.500 6.835 1.00 95.06 88 ILE A C 1
ATOM 753 O O . ILE A 1 88 ? -19.593 -0.641 6.982 1.00 95.06 88 ILE A O 1
ATOM 757 N N . PHE A 1 89 ? -18.733 1.224 7.869 1.00 93.94 89 PHE A N 1
ATOM 758 C CA . PHE A 1 89 ? -18.722 0.713 9.235 1.00 93.94 89 PHE A CA 1
ATOM 759 C C . PHE A 1 89 ? -20.138 0.461 9.772 1.00 93.94 89 PHE A C 1
ATOM 761 O O . PHE A 1 89 ? -20.378 -0.573 10.393 1.00 93.94 89 PHE A O 1
ATOM 768 N N . ASN A 1 90 ? -21.095 1.346 9.473 1.00 94.81 90 ASN A N 1
ATOM 769 C CA . ASN A 1 90 ? -22.508 1.162 9.818 1.00 94.81 90 ASN A CA 1
ATOM 770 C C . ASN A 1 90 ? -23.097 -0.102 9.169 1.00 94.81 90 ASN A C 1
ATOM 772 O O . ASN A 1 90 ? -23.893 -0.794 9.801 1.00 94.81 90 ASN A O 1
ATOM 776 N N . LEU A 1 91 ? -22.697 -0.417 7.929 1.00 96.25 91 LEU A N 1
ATOM 777 C CA . LEU A 1 91 ? -23.107 -1.641 7.232 1.00 96.25 91 LEU A CA 1
ATOM 778 C C . LEU A 1 91 ? -22.506 -2.906 7.858 1.00 96.25 91 LEU A C 1
ATOM 780 O O . LEU A 1 91 ? -23.179 -3.934 7.906 1.00 96.25 91 LEU A O 1
ATOM 784 N N . ILE A 1 92 ? -21.254 -2.845 8.320 1.00 95.44 92 ILE A N 1
ATOM 785 C CA . ILE A 1 92 ? -20.601 -3.966 9.013 1.00 95.44 92 ILE A CA 1
ATOM 786 C C . ILE A 1 92 ? -21.260 -4.202 10.379 1.00 95.44 92 ILE A C 1
ATOM 788 O O . ILE A 1 92 ? -21.469 -5.348 10.769 1.00 95.44 92 ILE A O 1
ATOM 792 N N . GLY A 1 93 ? -21.591 -3.129 11.102 1.00 86.88 93 GLY A N 1
ATOM 793 C CA . GLY A 1 93 ? -22.346 -3.163 12.358 1.00 86.88 93 GLY A CA 1
ATOM 794 C C . GLY A 1 93 ? -21.575 -3.654 13.590 1.00 86.88 93 GLY A C 1
ATOM 795 O O . GLY A 1 93 ? -22.056 -3.467 14.705 1.00 86.88 93 GLY A O 1
ATOM 796 N N . ASP A 1 94 ? -20.389 -4.244 13.413 1.00 91.38 94 ASP A N 1
ATOM 797 C CA . ASP A 1 94 ? -19.547 -4.749 14.501 1.00 91.38 94 ASP A CA 1
ATOM 798 C C . ASP A 1 94 ? -18.042 -4.605 14.190 1.00 91.38 94 ASP A C 1
ATOM 800 O O . ASP A 1 94 ? -17.485 -5.288 13.323 1.00 91.38 94 ASP A O 1
ATOM 804 N N . GLY A 1 95 ? -17.361 -3.729 14.936 1.00 94.06 95 GLY A N 1
ATOM 805 C CA . GLY A 1 95 ? -15.915 -3.517 14.830 1.00 94.06 95 GLY A CA 1
ATOM 806 C C . GLY A 1 95 ? -15.082 -4.752 15.193 1.00 94.06 95 GLY A C 1
ATOM 807 O O . GLY A 1 95 ? -14.018 -4.970 14.602 1.00 94.06 95 GLY A O 1
ATOM 808 N N . GLU A 1 96 ? -15.581 -5.621 16.079 1.00 96.25 96 GLU A N 1
ATOM 809 C CA . GLU A 1 96 ? -14.893 -6.861 16.457 1.00 96.25 96 GLU A CA 1
ATOM 810 C C . GLU A 1 96 ? -14.799 -7.834 15.279 1.00 96.25 96 GLU A C 1
ATOM 812 O O . GLU A 1 96 ? -13.809 -8.561 15.147 1.00 96.25 96 GLU A O 1
ATOM 817 N N . MET A 1 97 ? -15.769 -7.828 14.358 1.00 96.50 97 MET A N 1
ATOM 818 C CA . MET A 1 97 ? -15.677 -8.632 13.135 1.00 96.50 97 MET A CA 1
ATOM 819 C C . MET A 1 97 ? -14.497 -8.188 12.263 1.00 96.50 97 MET A C 1
ATOM 821 O O . MET A 1 97 ? -13.749 -9.035 11.763 1.00 96.50 97 MET A O 1
ATOM 825 N N . VAL A 1 98 ? -14.282 -6.875 12.120 1.00 97.88 98 VAL A N 1
ATOM 826 C CA . VAL A 1 98 ? -13.144 -6.321 11.366 1.00 97.88 98 VAL A CA 1
ATOM 827 C C . VAL A 1 98 ? -11.824 -6.668 12.046 1.00 97.88 98 VAL A C 1
ATOM 829 O O . VAL A 1 98 ? -10.891 -7.138 11.384 1.00 97.88 98 VAL A O 1
ATOM 832 N N . PHE A 1 99 ? -11.745 -6.497 13.367 1.00 98.56 99 PHE A N 1
ATOM 833 C CA . PHE A 1 99 ? -10.555 -6.828 14.149 1.00 98.56 99 PHE A CA 1
ATOM 834 C C . PHE A 1 99 ? -10.178 -8.310 14.016 1.00 98.56 99 PHE A C 1
ATOM 836 O O . PHE A 1 99 ? -9.057 -8.640 13.612 1.00 98.56 99 PHE A O 1
ATOM 843 N N . ASN A 1 100 ? -11.125 -9.213 14.284 1.00 98.31 100 ASN A N 1
ATOM 844 C CA . ASN A 1 100 ? -10.891 -10.655 14.234 1.00 98.31 100 ASN A CA 1
ATOM 845 C C . ASN A 1 100 ? -10.542 -11.125 12.820 1.00 98.31 100 ASN A C 1
ATOM 847 O O . ASN A 1 100 ? -9.626 -11.934 12.646 1.00 98.31 100 ASN A O 1
ATOM 851 N N . ARG A 1 101 ? -11.199 -10.580 11.786 1.00 98.31 101 ARG A N 1
ATOM 852 C CA . ARG A 1 101 ? -10.857 -10.911 10.399 1.00 98.31 101 ARG A CA 1
ATOM 853 C C . ARG A 1 101 ? -9.445 -10.457 10.039 1.00 98.31 101 ARG A C 1
ATOM 855 O O . ARG A 1 101 ? -8.702 -11.228 9.434 1.00 98.31 101 ARG A O 1
ATOM 862 N N . SER A 1 102 ? -9.062 -9.248 10.442 1.00 98.69 102 SER A N 1
ATOM 863 C CA . SER A 1 102 ? -7.712 -8.715 10.224 1.00 98.69 102 SER A CA 1
ATOM 864 C C . SER A 1 102 ? -6.651 -9.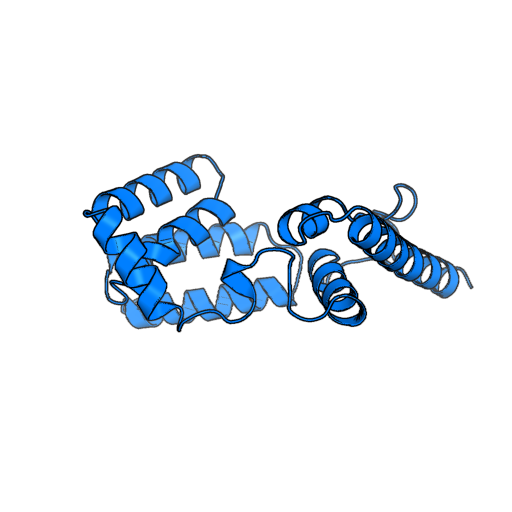583 10.897 1.00 98.69 102 SER A C 1
ATOM 866 O O . SER A 1 102 ? -5.617 -9.880 10.298 1.00 98.69 102 SER A O 1
ATOM 868 N N . LYS A 1 103 ? -6.924 -10.057 12.118 1.00 98.75 103 LYS A N 1
ATOM 869 C CA . LYS A 1 103 ? -6.038 -10.972 12.842 1.00 98.75 103 LYS A CA 1
ATOM 870 C C . LYS A 1 103 ? -5.828 -12.284 12.078 1.00 98.75 103 LYS A C 1
ATOM 872 O O . LYS A 1 103 ? -4.683 -12.654 11.839 1.00 98.75 103 LYS A O 1
ATOM 877 N N . VAL A 1 104 ? -6.907 -12.927 11.625 1.00 98.75 104 VAL A N 1
ATOM 878 C CA . VAL A 1 104 ? -6.835 -14.177 10.843 1.00 98.75 104 VAL A CA 1
ATOM 879 C C . VAL A 1 104 ? -6.053 -13.986 9.539 1.00 98.75 104 VAL A C 1
ATOM 881 O O . VAL A 1 104 ? -5.221 -14.818 9.188 1.00 98.75 104 VAL A O 1
ATOM 884 N N . LEU A 1 105 ? -6.281 -12.883 8.818 1.00 98.88 105 LEU A N 1
ATOM 885 C CA . LEU A 1 105 ? -5.532 -12.568 7.594 1.00 98.88 105 LEU A CA 1
ATOM 886 C C . LEU A 1 105 ? -4.029 -12.432 7.872 1.00 98.88 105 LEU A C 1
ATOM 888 O O . LEU A 1 105 ? -3.211 -12.972 7.127 1.00 98.88 105 LEU A O 1
ATOM 892 N N . HIS A 1 106 ? -3.663 -11.751 8.960 1.00 98.69 106 HIS A N 1
ATOM 893 C CA . HIS A 1 106 ? -2.267 -11.597 9.359 1.00 98.69 106 HIS A CA 1
ATOM 894 C C . HIS A 1 106 ? -1.624 -12.942 9.727 1.00 98.69 106 HIS A C 1
ATOM 896 O O . HIS A 1 106 ? -0.521 -13.236 9.264 1.00 98.69 106 HIS A O 1
ATOM 902 N N . GLU A 1 107 ? -2.323 -13.775 10.504 1.00 98.38 107 GLU A N 1
ATOM 903 C CA . GLU A 1 107 ? -1.880 -15.123 10.890 1.00 98.38 107 GLU A CA 1
ATOM 904 C C . GLU A 1 107 ? -1.686 -16.041 9.671 1.00 98.38 107 GLU A C 1
ATOM 906 O O . GLU A 1 107 ? -0.751 -16.839 9.643 1.00 98.38 107 GLU A O 1
ATOM 911 N N . ASN A 1 108 ? -2.485 -15.852 8.618 1.00 98.44 108 ASN A N 1
ATOM 912 C CA . ASN A 1 108 ? -2.367 -16.571 7.346 1.00 98.44 108 ASN A CA 1
ATOM 913 C C . ASN A 1 108 ? -1.318 -15.978 6.384 1.00 98.44 108 ASN A C 1
ATOM 915 O O . ASN A 1 108 ? -1.278 -16.336 5.208 1.00 98.44 108 ASN A O 1
ATOM 919 N N . GLY A 1 109 ? -0.473 -15.053 6.847 1.00 97.81 109 GLY A N 1
ATOM 920 C CA . GLY A 1 109 ? 0.593 -14.448 6.043 1.00 97.81 109 GLY A CA 1
ATOM 921 C C . GLY A 1 109 ? 0.136 -13.324 5.107 1.00 97.81 109 GLY A C 1
ATOM 922 O O . GLY A 1 109 ? 0.967 -12.709 4.445 1.00 97.81 109 GLY A O 1
ATOM 923 N N . GLN A 1 110 ? -1.150 -12.971 5.093 1.00 98.50 110 GLN A N 1
ATOM 924 C CA . GLN A 1 110 ? -1.715 -11.921 4.239 1.00 98.50 110 GLN A CA 1
ATOM 925 C C . GLN A 1 110 ? -1.624 -10.545 4.920 1.00 98.50 110 GLN A C 1
ATOM 927 O O . GLN A 1 110 ? -2.619 -9.842 5.083 1.00 98.50 110 GLN A O 1
ATOM 932 N N . SER A 1 111 ? -0.424 -10.154 5.357 1.00 98.44 111 SER A N 1
ATOM 933 C CA . SER A 1 111 ? -0.227 -8.996 6.249 1.00 98.44 111 SER A CA 1
ATOM 934 C C . SER A 1 111 ? -0.624 -7.653 5.628 1.00 98.44 111 SER A C 1
ATOM 936 O O . SER A 1 111 ? -1.205 -6.819 6.317 1.00 98.44 111 SER A O 1
ATOM 938 N N . GLN A 1 112 ? -0.362 -7.441 4.335 1.00 97.75 112 GLN A N 1
ATOM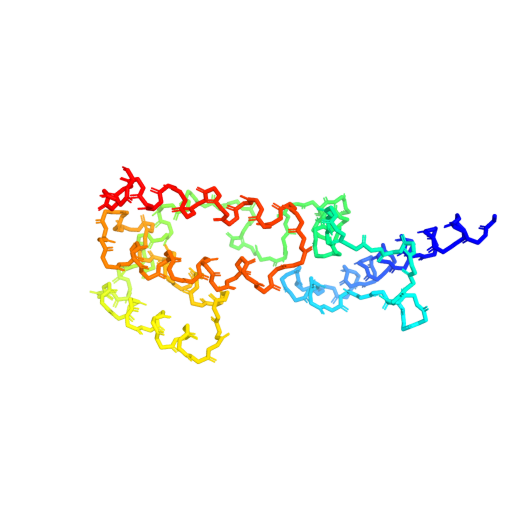 939 C CA . GLN A 1 112 ? -0.751 -6.196 3.660 1.00 97.75 112 GLN A CA 1
ATOM 940 C C . GLN A 1 112 ? -2.279 -6.072 3.556 1.00 97.75 112 GLN A C 1
ATOM 942 O O . GLN A 1 112 ? -2.834 -5.010 3.827 1.00 97.75 112 GLN A O 1
ATOM 947 N N . LEU A 1 113 ? -2.963 -7.176 3.243 1.00 98.50 113 LEU A N 1
ATOM 948 C CA . LEU A 1 113 ? -4.424 -7.233 3.215 1.00 98.50 113 LEU A CA 1
ATOM 949 C C . LEU A 1 113 ? -5.015 -7.055 4.621 1.00 98.50 113 LEU A C 1
ATOM 951 O O . LEU A 1 113 ? -5.962 -6.299 4.803 1.00 98.50 113 LEU A O 1
ATOM 955 N N . ALA A 1 114 ? -4.420 -7.693 5.632 1.00 98.81 114 ALA A N 1
ATOM 956 C CA . ALA A 1 114 ? -4.801 -7.506 7.028 1.00 98.81 114 ALA A CA 1
ATOM 957 C C . ALA A 1 114 ? -4.710 -6.035 7.459 1.00 98.81 114 ALA A C 1
ATOM 959 O O . ALA A 1 114 ? -5.599 -5.554 8.155 1.00 98.81 114 ALA A O 1
ATOM 960 N N . LEU A 1 115 ? -3.663 -5.318 7.029 1.00 98.75 115 LEU A N 1
ATOM 961 C CA . LEU A 1 115 ? -3.502 -3.892 7.312 1.00 98.75 115 LEU A CA 1
ATOM 962 C C . LEU A 1 115 ? -4.638 -3.062 6.704 1.00 98.75 115 LEU A C 1
ATOM 964 O O . LEU A 1 115 ? -5.199 -2.222 7.398 1.00 98.75 115 LEU A O 1
ATOM 968 N N . GLN A 1 116 ? -4.977 -3.315 5.436 1.00 98.06 116 GLN A N 1
ATOM 969 C CA . GLN A 1 116 ? -6.047 -2.600 4.732 1.00 98.06 116 GLN A CA 1
ATOM 970 C C . GLN A 1 116 ? -7.425 -2.869 5.352 1.00 98.06 116 GLN A C 1
ATOM 972 O O . GLN A 1 116 ? -8.211 -1.943 5.520 1.00 98.06 116 GLN A O 1
ATOM 977 N N . VAL A 1 117 ? -7.710 -4.113 5.753 1.00 98.25 117 VAL A N 1
ATOM 978 C CA . VAL A 1 117 ? -8.971 -4.453 6.435 1.00 98.25 117 VAL A CA 1
ATOM 979 C C . VAL A 1 117 ? -9.040 -3.796 7.817 1.00 98.25 117 VAL A C 1
ATOM 981 O O . VAL A 1 117 ? -10.062 -3.209 8.166 1.00 98.25 117 VAL A O 1
ATOM 984 N N . LEU A 1 118 ? -7.950 -3.829 8.588 1.00 98.50 118 LEU A N 1
ATOM 985 C CA . LEU A 1 118 ? -7.886 -3.222 9.921 1.00 98.50 118 LEU A CA 1
ATOM 986 C C . LEU A 1 118 ? -8.044 -1.696 9.887 1.00 98.50 118 LEU A C 1
ATOM 988 O O . LEU A 1 118 ? -8.527 -1.100 10.851 1.00 98.50 118 LEU A O 1
ATOM 992 N N . ASP A 1 119 ? -7.638 -1.062 8.789 1.00 97.75 119 ASP A N 1
ATOM 993 C CA . ASP A 1 119 ? -7.731 0.384 8.598 1.00 97.75 119 ASP A CA 1
ATOM 994 C C . ASP A 1 119 ? -9.183 0.888 8.624 1.00 97.75 119 ASP A C 1
ATOM 996 O O . ASP A 1 119 ? -9.442 1.958 9.171 1.00 97.75 119 ASP A O 1
ATOM 1000 N N . VAL A 1 120 ? -10.147 0.083 8.155 1.00 96.81 120 VAL A N 1
ATOM 1001 C CA . VAL A 1 120 ? -11.588 0.400 8.246 1.00 96.81 120 VAL A CA 1
ATOM 1002 C C . VAL A 1 120 ? -12.009 0.632 9.700 1.00 96.81 120 VAL A C 1
ATOM 1004 O O . VAL A 1 120 ? -12.696 1.613 10.002 1.00 96.81 120 VAL A O 1
ATOM 1007 N N . LEU A 1 121 ? -11.550 -0.236 10.611 1.00 97.31 121 LEU A N 1
ATOM 1008 C CA . LEU A 1 121 ? -11.800 -0.104 12.046 1.00 97.31 121 LEU A CA 1
ATOM 1009 C C . LEU A 1 121 ? -11.054 1.098 12.627 1.00 97.31 1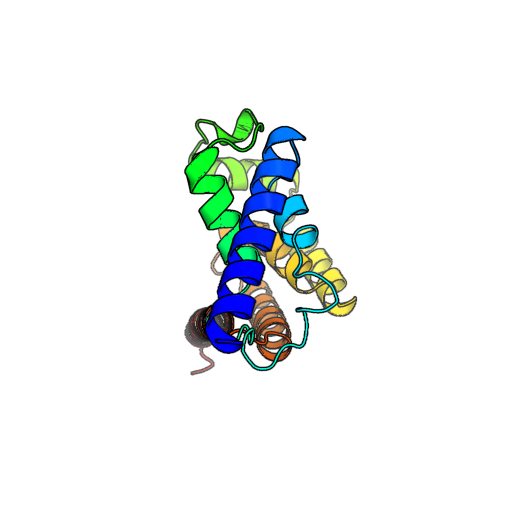21 LEU A C 1
ATOM 1011 O O . LEU A 1 121 ? -11.656 1.905 13.322 1.00 97.31 121 LEU A O 1
ATOM 1015 N N . LEU A 1 122 ? -9.762 1.260 12.336 1.00 97.19 122 LEU A N 1
ATOM 1016 C CA . LEU A 1 122 ? -8.954 2.331 12.935 1.00 97.19 122 LEU A CA 1
ATOM 1017 C C . LEU A 1 122 ? -9.323 3.740 12.449 1.00 97.19 122 LEU A C 1
ATOM 1019 O O . LEU A 1 122 ? -9.063 4.710 13.162 1.00 97.19 122 LEU A O 1
ATOM 1023 N N . LYS A 1 123 ? -9.936 3.875 11.271 1.00 95.88 123 LYS A N 1
ATOM 1024 C CA . LYS A 1 123 ? -10.528 5.139 10.808 1.00 95.88 123 LYS A CA 1
ATOM 1025 C C . LYS A 1 123 ? -11.763 5.532 11.612 1.00 95.88 123 LYS A C 1
ATOM 1027 O O . LYS A 1 123 ? -11.988 6.723 11.826 1.00 95.88 123 LYS A O 1
ATOM 1032 N N . GLN A 1 124 ? -12.541 4.546 12.055 1.00 95.31 124 GLN A N 1
ATOM 1033 C CA . GLN A 1 124 ? -13.745 4.765 12.848 1.00 95.31 124 GLN A CA 1
ATOM 1034 C C . GLN A 1 124 ? -13.440 4.895 14.345 1.00 95.31 124 GLN A C 1
ATOM 1036 O O . GLN A 1 124 ? -13.941 5.794 15.018 1.00 95.31 124 GLN A O 1
ATOM 1041 N N . GLU A 1 125 ? -12.590 4.010 14.852 1.00 95.62 125 GLU A N 1
ATOM 1042 C CA . GLU A 1 125 ? -12.222 3.875 16.256 1.00 95.62 125 GLU A CA 1
ATOM 1043 C C . GLU A 1 125 ? -10.703 4.053 16.413 1.00 95.62 125 GLU A C 1
ATOM 1045 O O . GLU A 1 125 ? -9.966 3.102 16.701 1.00 95.62 125 GLU A O 1
ATOM 1050 N N . PRO A 1 126 ? -10.188 5.283 16.223 1.00 96.12 126 PRO A N 1
ATOM 1051 C CA . PRO A 1 126 ? -8.750 5.537 16.225 1.00 96.12 126 PRO A CA 1
ATOM 1052 C C . PRO A 1 126 ? -8.077 5.197 17.556 1.00 96.12 126 PRO A C 1
ATOM 1054 O O . PRO A 1 126 ? -6.880 4.901 17.555 1.00 96.12 126 PRO A O 1
ATOM 1057 N N . ASP A 1 127 ? -8.825 5.196 18.661 1.00 96.94 127 ASP A N 1
ATOM 1058 C CA . ASP A 1 127 ? -8.314 4.918 20.003 1.00 96.94 127 ASP A CA 1
ATOM 1059 C C . ASP A 1 127 ? -8.409 3.432 20.407 1.00 96.94 127 ASP A C 1
ATOM 1061 O O . ASP A 1 127 ? -8.054 3.063 21.532 1.00 96.94 127 ASP A O 1
ATOM 1065 N N . HIS A 1 128 ? -8.845 2.548 19.498 1.00 97.69 128 HIS A N 1
ATOM 1066 C CA . HIS A 1 128 ? -8.982 1.118 19.770 1.00 97.69 128 HIS A CA 1
ATOM 1067 C C . HIS A 1 128 ? -7.615 0.462 20.031 1.00 97.69 128 HIS A C 1
ATOM 1069 O O . HIS A 1 128 ? -6.855 0.112 19.124 1.00 97.69 128 HIS A O 1
ATOM 1075 N N . ARG A 1 129 ? -7.301 0.230 21.311 1.00 98.06 129 ARG A N 1
ATOM 1076 C CA . ARG A 1 129 ? -5.968 -0.219 21.755 1.00 98.06 129 ARG A CA 1
ATOM 1077 C C . ARG A 1 129 ? -5.545 -1.570 21.173 1.00 98.06 129 ARG A C 1
ATOM 1079 O O . ARG A 1 129 ? -4.408 -1.691 20.723 1.00 98.06 129 ARG A O 1
ATOM 1086 N N . GLU A 1 130 ? -6.424 -2.575 21.146 1.00 98.44 130 GLU A N 1
ATOM 1087 C CA . GLU A 1 130 ? -6.060 -3.891 20.584 1.00 98.44 130 GLU A CA 1
ATOM 1088 C C . GLU A 1 130 ? -5.848 -3.842 19.063 1.00 98.44 130 GLU A C 1
ATOM 1090 O O . GLU A 1 130 ? -4.859 -4.388 18.574 1.00 98.44 130 GLU A O 1
ATOM 1095 N N . ALA A 1 131 ? -6.675 -3.102 18.317 1.00 98.50 131 ALA A N 1
ATOM 1096 C CA . ALA A 1 131 ? -6.451 -2.839 16.897 1.00 98.50 131 ALA A CA 1
ATOM 1097 C C . ALA A 1 131 ? -5.096 -2.153 16.645 1.00 98.50 131 ALA A C 1
ATOM 1099 O O . ALA A 1 131 ? -4.348 -2.568 15.763 1.00 98.50 131 ALA A O 1
ATOM 1100 N N . ARG A 1 132 ? -4.700 -1.174 17.470 1.00 98.56 132 ARG A N 1
ATOM 1101 C CA . ARG A 1 132 ? -3.368 -0.538 17.393 1.00 98.56 132 ARG A CA 1
ATOM 1102 C C . ARG A 1 132 ? -2.226 -1.520 17.668 1.00 98.56 132 ARG A C 1
ATOM 1104 O O . ARG A 1 132 ? -1.209 -1.489 16.977 1.00 98.56 132 ARG A O 1
ATOM 1111 N N . LYS A 1 133 ? -2.384 -2.430 18.637 1.00 98.69 133 LYS A N 1
ATOM 1112 C CA . LYS A 1 133 ? -1.405 -3.505 18.892 1.00 98.69 133 LYS A CA 1
ATOM 1113 C C . LYS A 1 133 ? -1.288 -4.458 17.701 1.00 98.69 133 LYS A C 1
ATOM 1115 O O . LYS A 1 133 ? -0.173 -4.825 17.328 1.00 98.69 133 LYS A O 1
ATOM 1120 N N . LEU A 1 134 ? -2.414 -4.835 17.091 1.00 98.81 134 LEU A N 1
ATOM 1121 C CA . LEU A 1 134 ? -2.429 -5.672 15.892 1.00 98.81 134 LEU A CA 1
ATOM 1122 C C . LEU A 1 134 ? -1.763 -4.953 14.712 1.00 98.81 134 LEU A C 1
ATOM 1124 O O . LEU A 1 134 ? -0.891 -5.539 14.072 1.00 98.81 134 LEU A O 1
ATOM 1128 N N . ARG A 1 135 ? -2.080 -3.672 14.481 1.00 98.81 135 ARG A N 1
ATOM 1129 C CA . ARG A 1 135 ? -1.424 -2.853 13.453 1.00 98.81 135 ARG A CA 1
ATOM 1130 C C . ARG A 1 135 ? 0.086 -2.807 13.659 1.00 98.81 135 ARG A C 1
ATOM 1132 O O . ARG A 1 135 ? 0.829 -3.058 12.717 1.00 98.81 135 ARG A O 1
ATOM 1139 N N . LEU A 1 136 ? 0.550 -2.594 14.890 1.00 98.69 136 LEU A N 1
ATOM 1140 C CA . LEU A 1 136 ? 1.974 -2.635 15.223 1.00 98.69 136 LEU A CA 1
ATOM 1141 C C . LEU A 1 136 ? 2.611 -4.000 14.890 1.00 98.69 136 LEU A C 1
ATOM 1143 O O . LEU A 1 136 ? 3.737 -4.036 14.396 1.00 98.69 136 LEU A O 1
ATOM 1147 N N . SER A 1 137 ? 1.924 -5.122 15.137 1.00 98.69 137 SER A N 1
ATOM 1148 C CA . SER A 1 137 ? 2.402 -6.461 14.742 1.00 98.69 137 SER A CA 1
ATOM 1149 C C . SER A 1 137 ? 2.512 -6.615 13.222 1.00 98.69 137 SER A C 1
ATOM 1151 O O . SER A 1 137 ? 3.545 -7.058 12.714 1.00 98.69 137 SER A O 1
ATOM 1153 N N . ILE A 1 138 ? 1.478 -6.186 12.497 1.00 98.81 138 ILE A N 1
ATOM 1154 C CA . ILE A 1 138 ? 1.429 -6.219 11.033 1.00 98.81 138 ILE A CA 1
ATOM 1155 C C . ILE A 1 138 ? 2.557 -5.370 10.435 1.00 98.81 138 ILE A C 1
ATOM 1157 O O . ILE A 1 138 ? 3.323 -5.861 9.609 1.00 98.81 138 ILE A O 1
ATOM 1161 N N . LEU A 1 139 ? 2.730 -4.131 10.904 1.00 98.75 139 LEU A N 1
ATOM 1162 C CA . LEU A 1 139 ? 3.787 -3.234 10.432 1.00 98.75 139 LEU A CA 1
ATOM 1163 C C . LEU A 1 139 ? 5.190 -3.791 10.710 1.00 98.75 139 LEU A C 1
ATOM 1165 O O . LEU A 1 139 ? 6.065 -3.679 9.856 1.00 98.75 139 LEU A O 1
ATOM 1169 N N . LYS A 1 140 ? 5.415 -4.456 11.854 1.00 98.38 140 LYS A N 1
ATOM 1170 C CA . LYS A 1 140 ? 6.690 -5.147 12.133 1.00 98.38 140 LYS A CA 1
ATOM 1171 C C . LYS A 1 140 ? 6.974 -6.258 11.125 1.00 98.38 140 LYS A C 1
ATOM 1173 O O . LYS A 1 140 ? 8.130 -6.452 10.751 1.00 98.38 140 LYS A O 1
ATOM 1178 N N . LYS A 1 141 ? 5.945 -7.012 10.730 1.00 98.44 141 LYS A N 1
ATOM 1179 C CA . LYS A 1 141 ? 6.058 -8.085 9.738 1.00 98.44 141 LYS A CA 1
ATOM 1180 C C . LYS A 1 141 ? 6.377 -7.509 8.359 1.00 98.44 141 LYS A C 1
ATOM 1182 O O . LYS A 1 141 ? 7.400 -7.889 7.799 1.00 98.44 141 LYS A O 1
ATOM 1187 N N . LEU A 1 142 ? 5.590 -6.535 7.895 1.00 98.25 142 LEU A N 1
ATOM 1188 C CA . LEU A 1 142 ? 5.807 -5.848 6.617 1.00 98.25 142 LEU A CA 1
ATOM 1189 C C . LEU A 1 142 ? 7.197 -5.209 6.549 1.00 98.25 142 LEU A C 1
ATOM 1191 O O . LEU A 1 142 ? 7.938 -5.453 5.608 1.00 98.25 142 LEU A O 1
ATOM 1195 N N . CYS A 1 143 ? 7.607 -4.485 7.592 1.00 98.00 143 CYS A N 1
ATOM 1196 C CA . CYS A 1 143 ? 8.926 -3.855 7.656 1.00 98.00 143 CYS A CA 1
ATOM 1197 C C . CYS A 1 143 ? 10.086 -4.855 7.574 1.00 98.00 143 CYS A C 1
ATOM 1199 O O . CYS A 1 143 ? 11.134 -4.521 7.033 1.00 98.00 143 CYS A O 1
ATOM 1201 N N . ARG A 1 144 ? 9.929 -6.064 8.127 1.00 97.62 144 ARG A N 1
ATOM 1202 C CA . ARG A 1 144 ? 10.963 -7.109 8.063 1.00 97.62 144 ARG A CA 1
ATOM 1203 C C . ARG A 1 144 ? 11.088 -7.712 6.664 1.00 97.62 144 ARG A C 1
ATOM 1205 O O . ARG A 1 144 ? 12.169 -8.159 6.300 1.00 97.62 144 ARG A O 1
ATOM 1212 N N . GLU A 1 145 ? 9.978 -7.794 5.941 1.00 96.25 145 GLU A N 1
ATOM 1213 C CA . GLU A 1 145 ? 9.911 -8.379 4.597 1.00 96.25 145 GLU A CA 1
ATOM 1214 C C . GLU A 1 145 ? 10.206 -7.361 3.493 1.00 96.25 145 GLU A C 1
ATOM 1216 O O . GLU A 1 145 ? 10.477 -7.745 2.358 1.00 96.25 145 GLU A O 1
ATOM 1221 N N . ASP A 1 146 ? 10.178 -6.072 3.822 1.00 95.75 146 ASP A N 1
ATOM 1222 C CA . ASP A 1 146 ? 10.490 -5.003 2.889 1.00 95.75 146 ASP A CA 1
ATOM 1223 C C . ASP A 1 146 ? 11.997 -4.896 2.617 1.00 95.75 146 ASP A C 1
ATOM 1225 O O . ASP A 1 146 ? 12.834 -5.026 3.510 1.00 95.75 146 ASP A O 1
ATOM 1229 N N . TYR A 1 147 ? 12.343 -4.609 1.366 1.00 93.50 147 TYR A N 1
ATOM 1230 C CA . TYR A 1 147 ? 13.718 -4.404 0.905 1.00 93.50 147 TYR A CA 1
ATOM 1231 C C . TYR A 1 147 ? 14.028 -2.931 0.599 1.00 93.50 147 TYR A C 1
ATOM 1233 O O . TYR A 1 147 ? 15.187 -2.578 0.369 1.00 93.50 147 TYR A O 1
ATOM 1241 N N . CYS A 1 148 ? 13.002 -2.077 0.547 1.00 95.56 148 CYS A N 1
ATOM 1242 C CA . CYS A 1 148 ? 13.099 -0.695 0.098 1.00 95.56 148 CYS A CA 1
ATOM 1243 C C . CYS A 1 148 ? 13.204 0.265 1.292 1.00 95.56 148 CYS A C 1
ATOM 1245 O O . CYS A 1 148 ? 12.385 0.230 2.210 1.00 95.56 148 CYS A O 1
ATOM 1247 N N . LEU A 1 149 ? 14.192 1.166 1.272 1.00 95.50 149 LEU A N 1
ATOM 1248 C CA . LEU A 1 149 ? 14.416 2.143 2.342 1.00 95.50 149 LEU A CA 1
ATOM 1249 C C . LEU A 1 149 ? 13.244 3.115 2.501 1.00 95.50 149 LEU A C 1
ATOM 1251 O O . LEU A 1 149 ? 12.897 3.461 3.628 1.00 95.50 149 LEU A O 1
ATOM 1255 N N . MET A 1 150 ? 12.638 3.558 1.395 1.00 95.81 150 MET A N 1
ATOM 1256 C CA . MET A 1 150 ? 11.518 4.500 1.438 1.00 95.81 150 MET A CA 1
ATOM 1257 C C . MET A 1 150 ? 10.324 3.913 2.197 1.00 95.81 150 MET A C 1
ATOM 1259 O O . MET A 1 150 ? 9.901 4.498 3.192 1.00 95.81 150 MET A O 1
ATOM 1263 N N . SER A 1 151 ? 9.824 2.740 1.798 1.00 96.19 151 SER A N 1
ATOM 1264 C CA . SER A 1 151 ? 8.703 2.100 2.499 1.00 96.19 151 SER A CA 1
ATOM 1265 C C . SER A 1 151 ? 9.100 1.566 3.875 1.00 96.19 151 SER A C 1
ATOM 1267 O O . SER A 1 151 ? 8.344 1.748 4.826 1.00 96.19 151 SER A O 1
ATOM 1269 N N . GLY A 1 152 ? 10.315 1.028 4.030 1.00 96.81 152 GLY A N 1
ATOM 1270 C CA . GLY A 1 152 ? 10.860 0.609 5.323 1.00 96.81 152 GLY A CA 1
ATOM 1271 C C . GLY A 1 152 ? 10.802 1.715 6.381 1.00 96.81 152 GLY A C 1
ATOM 1272 O O . GLY A 1 152 ? 10.272 1.511 7.475 1.00 96.81 152 GLY A O 1
ATOM 1273 N N . ASN A 1 153 ? 11.268 2.917 6.035 1.00 97.06 153 ASN A N 1
ATOM 1274 C CA . ASN A 1 153 ? 11.212 4.074 6.929 1.00 97.06 153 ASN A CA 1
ATOM 1275 C C . ASN A 1 153 ? 9.771 4.509 7.232 1.00 97.06 153 ASN A C 1
ATOM 1277 O O . ASN A 1 153 ? 9.468 4.880 8.368 1.00 97.06 153 ASN A O 1
ATOM 1281 N N . THR A 1 154 ? 8.866 4.431 6.251 1.00 97.44 154 THR A N 1
ATOM 1282 C CA . THR A 1 154 ? 7.438 4.702 6.462 1.00 97.44 154 THR A CA 1
ATOM 1283 C C . THR A 1 154 ? 6.827 3.733 7.477 1.00 97.44 154 THR A C 1
ATOM 1285 O O . THR A 1 154 ? 6.122 4.172 8.388 1.00 97.44 154 THR A O 1
ATOM 1288 N N . TRP A 1 155 ? 7.138 2.435 7.396 1.00 98.06 155 TRP A N 1
ATOM 1289 C CA . TRP A 1 155 ? 6.672 1.459 8.384 1.00 98.06 155 TRP A CA 1
ATOM 1290 C C . TRP A 1 155 ? 7.185 1.782 9.784 1.00 98.06 155 TRP A C 1
ATOM 1292 O O . TRP A 1 155 ? 6.403 1.769 10.734 1.00 98.06 155 TRP A O 1
ATOM 1302 N N . VAL A 1 156 ? 8.471 2.124 9.918 1.00 98.31 156 VAL A N 1
ATOM 1303 C CA . VAL A 1 156 ? 9.072 2.517 11.203 1.00 98.31 156 VAL A CA 1
ATOM 1304 C C . VAL A 1 156 ? 8.357 3.717 11.811 1.00 98.31 156 VAL A C 1
ATOM 1306 O O . VAL A 1 156 ? 7.951 3.648 12.971 1.00 98.31 156 VAL A O 1
ATOM 1309 N N . TYR A 1 157 ? 8.116 4.759 11.016 1.00 98.31 157 TYR A N 1
ATOM 1310 C CA . TYR A 1 157 ? 7.407 5.951 11.471 1.00 98.31 157 TYR A CA 1
ATOM 1311 C C . TYR A 1 157 ? 6.033 5.618 12.074 1.00 98.31 157 TYR A C 1
ATOM 1313 O O . TYR A 1 157 ? 5.723 6.045 13.188 1.00 98.31 157 TYR A O 1
ATOM 1321 N N . PHE A 1 158 ? 5.211 4.826 11.378 1.00 98.19 158 PHE A N 1
ATOM 1322 C CA . PHE A 1 158 ? 3.878 4.476 11.877 1.00 98.19 158 PHE A CA 1
ATOM 1323 C C . PHE A 1 158 ? 3.916 3.517 13.072 1.00 98.19 158 PHE A C 1
ATOM 1325 O O . PHE A 1 158 ? 3.081 3.638 13.971 1.00 98.19 158 PHE A O 1
ATOM 1332 N N . MET A 1 159 ? 4.908 2.622 13.139 1.00 98.50 159 MET A N 1
ATOM 1333 C CA . MET A 1 159 ? 5.139 1.811 14.337 1.00 98.50 159 MET A CA 1
ATOM 1334 C C . MET A 1 159 ? 5.452 2.681 15.558 1.00 98.50 159 MET A C 1
ATOM 1336 O O . MET A 1 159 ? 4.949 2.398 16.644 1.00 98.50 159 MET A O 1
ATOM 1340 N N . ASP A 1 160 ? 6.252 3.737 15.402 1.00 98.44 160 ASP A N 1
ATOM 1341 C CA . ASP A 1 160 ? 6.574 4.660 16.496 1.00 98.44 160 ASP A CA 1
ATOM 1342 C C . ASP A 1 160 ? 5.350 5.450 16.966 1.00 98.44 160 ASP A C 1
ATOM 1344 O O . ASP A 1 160 ? 5.161 5.621 18.172 1.00 98.44 160 ASP A O 1
ATOM 1348 N N . GLN A 1 161 ? 4.466 5.855 16.046 1.00 97.94 161 GLN A N 1
ATOM 1349 C CA . GLN A 1 161 ? 3.190 6.475 16.421 1.00 97.94 161 GLN A CA 1
ATOM 1350 C C . GLN A 1 161 ? 2.326 5.530 17.270 1.00 97.94 161 GLN A C 1
ATOM 1352 O O . GLN A 1 161 ? 1.783 5.950 18.293 1.00 97.94 161 GLN A O 1
ATOM 1357 N N . ASP A 1 162 ? 2.235 4.248 16.900 1.00 98.25 162 ASP A N 1
ATOM 1358 C CA . ASP A 1 162 ? 1.472 3.268 17.682 1.00 98.25 162 ASP A CA 1
ATOM 1359 C C . ASP A 1 162 ? 2.128 2.960 19.032 1.00 98.25 162 ASP A C 1
ATOM 1361 O O . ASP A 1 162 ? 1.428 2.868 20.039 1.00 98.25 162 ASP A O 1
ATOM 1365 N N . ARG A 1 163 ? 3.463 2.855 19.100 1.00 98.50 163 ARG A N 1
ATOM 1366 C CA . ARG A 1 163 ? 4.188 2.685 20.376 1.00 98.50 163 ARG A CA 1
ATOM 1367 C C . ARG A 1 163 ? 3.915 3.841 21.333 1.00 98.50 163 ARG A C 1
ATOM 1369 O O . ARG A 1 163 ? 3.598 3.593 22.497 1.00 98.50 163 ARG A O 1
ATOM 1376 N N . LYS A 1 164 ? 3.979 5.076 20.825 1.00 98.00 164 LYS A N 1
ATOM 1377 C CA . LYS A 1 164 ? 3.682 6.287 21.592 1.00 98.00 164 LYS A CA 1
ATOM 1378 C C . LYS A 1 164 ? 2.244 6.276 22.107 1.00 98.00 164 LYS A C 1
ATOM 1380 O O . LYS A 1 164 ? 2.024 6.507 23.290 1.00 98.00 164 LYS A O 1
ATOM 1385 N N . PHE A 1 165 ? 1.274 5.955 21.249 1.00 97.69 165 PHE A N 1
ATOM 1386 C CA . PHE A 1 165 ? -0.135 5.843 21.640 1.00 97.69 165 PHE A CA 1
ATOM 1387 C C . PHE A 1 165 ? -0.366 4.767 22.718 1.00 97.69 165 PHE A C 1
ATOM 1389 O O . PHE A 1 165 ? -1.133 4.952 23.664 1.00 97.69 165 PHE A O 1
ATOM 1396 N N . LEU A 1 166 ? 0.316 3.628 22.597 1.00 97.81 166 LEU A N 1
ATOM 1397 C CA . LEU A 1 166 ? 0.175 2.505 23.521 1.00 97.81 166 LEU A CA 1
ATOM 1398 C C . LEU A 1 166 ? 0.917 2.706 24.853 1.00 97.81 166 LEU A C 1
ATOM 1400 O O . LEU A 1 166 ? 0.643 1.949 25.787 1.00 97.81 166 LEU A O 1
ATOM 1404 N N . GLY A 1 167 ? 1.796 3.709 24.959 1.00 96.38 167 GLY A N 1
ATOM 1405 C CA . GLY A 1 167 ? 2.640 3.952 26.134 1.00 96.38 167 GLY A CA 1
ATOM 1406 C C . GLY A 1 167 ? 3.807 2.966 26.250 1.00 96.38 167 GLY A C 1
ATOM 1407 O O . GLY A 1 167 ? 4.177 2.577 27.352 1.00 96.38 167 GLY A O 1
ATOM 1408 N N . MET A 1 168 ? 4.342 2.499 25.116 1.00 92.12 168 MET A N 1
ATOM 1409 C CA . MET A 1 168 ? 5.443 1.521 25.053 1.00 92.12 168 MET A CA 1
ATOM 1410 C C . MET A 1 168 ? 6.834 2.168 24.919 1.00 92.12 168 MET A C 1
ATOM 1412 O O . MET A 1 168 ? 7.824 1.450 24.774 1.00 92.12 168 MET A O 1
ATOM 1416 N N . THR A 1 169 ? 6.895 3.499 24.916 1.00 72.00 169 THR A N 1
ATOM 1417 C CA . THR A 1 169 ? 8.084 4.343 24.709 1.00 72.00 169 THR A CA 1
ATOM 1418 C C . THR A 1 169 ? 8.011 5.564 25.597 1.00 72.00 169 THR A C 1
ATOM 1420 O O . THR A 1 169 ? 6.899 6.143 25.640 1.00 72.00 169 THR A O 1
#